Protein AF-A0A357IQI6-F1 (afdb_monomer_lite)

pLDDT: mean 73.0, std 12.32, range [44.84, 88.06]

Structure (mmCIF, N/CA/C/O backbone):
data_AF-A0A357IQI6-F1
#
_entry.id   AF-A0A357IQI6-F1
#
loop_
_atom_site.group_PDB
_atom_site.id
_atom_site.type_symbol
_atom_site.label_atom_id
_atom_site.label_alt_id
_atom_site.label_comp_id
_atom_site.label_asym_id
_atom_site.label_entity_id
_atom_site.label_seq_id
_atom_site.pdbx_PDB_ins_code
_atom_site.Cartn_x
_atom_site.Cartn_y
_atom_site.Cartn_z
_atom_site.occupancy
_atom_site.B_iso_or_equiv
_atom_site.auth_seq_id
_atom_site.auth_comp_id
_atom_site.auth_asym_id
_atom_site.auth_atom_id
_atom_site.pdbx_PDB_model_num
ATOM 1 N N . MET A 1 1 ? -14.216 3.411 0.839 1.00 58.75 1 MET A N 1
ATOM 2 C CA . MET A 1 1 ? -13.001 2.863 0.206 1.00 58.75 1 MET A CA 1
ATOM 3 C C . MET A 1 1 ? -12.894 1.416 0.659 1.00 58.75 1 MET A C 1
ATOM 5 O O . MET A 1 1 ? -12.702 1.193 1.846 1.00 58.75 1 MET A O 1
ATOM 9 N N . ASP A 1 2 ? -13.094 0.439 -0.224 1.00 80.56 2 ASP A N 1
ATOM 10 C CA . ASP A 1 2 ? -12.936 -0.978 0.132 1.00 80.56 2 ASP A CA 1
ATOM 11 C C . ASP A 1 2 ? -11.457 -1.363 0.061 1.00 80.56 2 ASP A C 1
ATOM 13 O O . ASP A 1 2 ? -10.961 -1.820 -0.968 1.00 80.56 2 ASP A O 1
ATOM 17 N N . ILE A 1 3 ? -10.742 -1.149 1.167 1.00 81.88 3 ILE A N 1
ATOM 18 C CA . ILE A 1 3 ? -9.295 -1.396 1.281 1.00 81.88 3 ILE A CA 1
ATOM 19 C C . ILE A 1 3 ? -8.964 -2.850 0.945 1.00 81.88 3 ILE A C 1
ATOM 21 O O . ILE A 1 3 ? -8.026 -3.122 0.200 1.00 81.88 3 ILE A O 1
ATOM 25 N N . GLU A 1 4 ? -9.789 -3.789 1.411 1.00 82.69 4 GLU A N 1
ATOM 26 C CA . GLU A 1 4 ? -9.602 -5.215 1.150 1.00 82.69 4 GLU A CA 1
ATOM 27 C C . GLU A 1 4 ? -9.776 -5.571 -0.335 1.00 82.69 4 GLU A C 1
ATOM 29 O O . GLU A 1 4 ? -9.050 -6.416 -0.863 1.00 82.69 4 GLU A O 1
ATOM 34 N N . LYS A 1 5 ? -10.694 -4.895 -1.037 1.00 85.31 5 LYS A N 1
ATOM 35 C CA . LYS A 1 5 ? -10.904 -5.091 -2.475 1.00 85.31 5 LYS A CA 1
ATOM 36 C C . LYS A 1 5 ? -9.692 -4.601 -3.264 1.00 85.31 5 LYS A C 1
ATOM 38 O O . LYS A 1 5 ? -9.121 -5.376 -4.027 1.00 85.31 5 LYS A O 1
ATOM 43 N N . THR A 1 6 ? -9.243 -3.374 -3.008 1.00 82.75 6 THR A N 1
ATOM 44 C CA . TH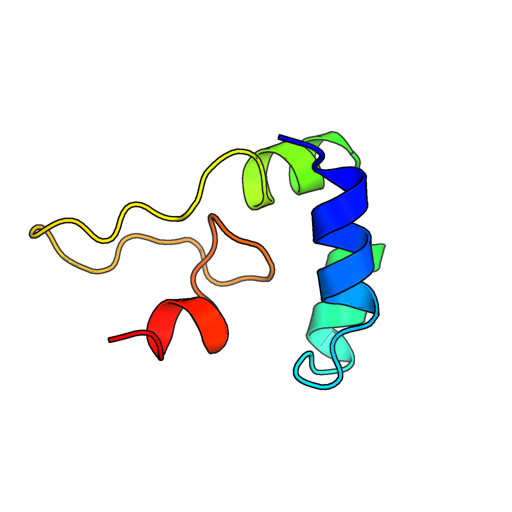R A 1 6 ? -8.053 -2.799 -3.651 1.00 82.75 6 THR A CA 1
ATOM 45 C C . THR A 1 6 ? -6.799 -3.621 -3.357 1.00 82.75 6 THR A C 1
ATOM 47 O O . THR A 1 6 ? -6.007 -3.892 -4.256 1.00 82.75 6 THR A O 1
ATOM 50 N N . TYR A 1 7 ? -6.634 -4.071 -2.112 1.00 84.50 7 TYR A N 1
ATOM 51 C CA . TYR A 1 7 ? -5.542 -4.950 -1.700 1.00 84.50 7 TYR A CA 1
ATOM 52 C C . TYR A 1 7 ? -5.532 -6.260 -2.497 1.00 84.50 7 TYR A C 1
ATOM 54 O O . TYR A 1 7 ? -4.487 -6.676 -2.999 1.00 84.50 7 TYR A O 1
ATOM 62 N N . ARG A 1 8 ? -6.699 -6.896 -2.668 1.00 84.62 8 ARG A N 1
ATOM 63 C CA . ARG A 1 8 ? -6.840 -8.108 -3.489 1.00 84.62 8 ARG A CA 1
ATOM 64 C C . ARG A 1 8 ? -6.542 -7.838 -4.961 1.00 84.62 8 ARG A C 1
ATOM 66 O O . ARG A 1 8 ? -5.895 -8.670 -5.594 1.00 84.62 8 ARG A O 1
ATOM 73 N N . GLU A 1 9 ? -6.979 -6.708 -5.510 1.00 85.50 9 GLU A N 1
ATOM 74 C CA . GLU A 1 9 ? -6.645 -6.313 -6.885 1.00 85.50 9 GLU A 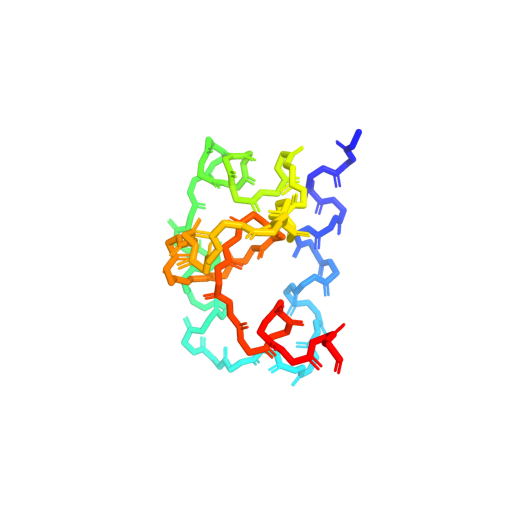CA 1
ATOM 75 C C . GLU A 1 9 ? -5.135 -6.118 -7.058 1.00 85.50 9 GLU A C 1
ATOM 77 O O . GLU A 1 9 ? -4.555 -6.606 -8.027 1.00 85.50 9 GLU A O 1
ATOM 82 N N . TRP A 1 10 ? -4.476 -5.500 -6.076 1.00 83.88 10 TRP A N 1
ATOM 83 C CA . TRP A 1 10 ? -3.023 -5.370 -6.050 1.00 83.88 10 TRP A CA 1
ATOM 84 C C . TRP A 1 10 ? -2.335 -6.733 -5.987 1.00 83.88 10 TRP A C 1
ATOM 86 O O . TRP A 1 10 ? -1.520 -7.020 -6.856 1.00 83.88 10 TRP A O 1
ATOM 96 N N . LEU A 1 11 ? -2.701 -7.617 -5.053 1.00 83.06 11 LEU A N 1
ATOM 97 C CA . LEU A 1 11 ? -2.126 -8.968 -4.956 1.00 83.06 11 LEU A CA 1
ATOM 98 C C . LEU A 1 11 ? -2.258 -9.781 -6.255 1.00 83.06 11 LEU A C 1
ATOM 100 O O . LEU A 1 11 ? -1.335 -10.515 -6.630 1.00 83.06 11 LEU A O 1
ATOM 104 N N . ASN A 1 12 ? -3.388 -9.639 -6.952 1.00 84.12 12 ASN A N 1
ATOM 105 C CA . ASN A 1 12 ? -3.634 -10.294 -8.238 1.00 84.12 12 ASN A CA 1
ATOM 106 C C . ASN A 1 12 ? -2.973 -9.577 -9.422 1.00 84.12 12 ASN A C 1
ATOM 108 O O . ASN A 1 12 ? -2.902 -10.144 -10.511 1.00 84.12 12 ASN A O 1
ATOM 112 N N . SER A 1 13 ? -2.443 -8.370 -9.226 1.00 81.38 13 SER A N 1
ATOM 113 C CA . SER A 1 13 ? -1.769 -7.636 -10.285 1.00 81.38 13 SER A CA 1
ATOM 114 C C . SER A 1 13 ? -0.489 -8.371 -10.712 1.00 81.38 13 SER A C 1
ATOM 116 O O . SER A 1 13 ? 0.369 -8.677 -9.871 1.00 81.38 13 SER A O 1
ATOM 118 N N . PRO A 1 14 ? -0.314 -8.649 -12.017 1.00 79.31 14 PRO A N 1
ATOM 119 C CA . PRO A 1 14 ? 0.925 -9.216 -12.550 1.00 79.31 14 PRO A CA 1
ATOM 120 C C . PRO A 1 14 ? 2.066 -8.195 -12.551 1.00 79.31 14 PRO A C 1
ATOM 122 O O . PRO A 1 14 ? 3.213 -8.545 -12.8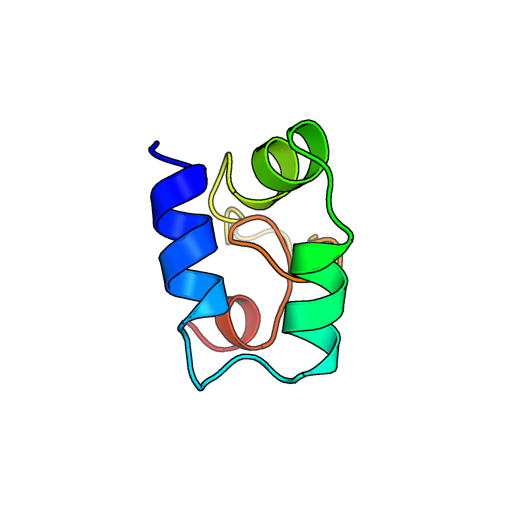04 1.00 79.31 14 PRO A O 1
ATOM 125 N N . LEU A 1 15 ? 1.755 -6.927 -12.280 1.00 72.94 15 LEU A N 1
ATOM 126 C CA . LEU A 1 15 ? 2.736 -5.861 -12.252 1.00 72.94 15 LEU A CA 1
ATOM 127 C C . LEU A 1 15 ? 3.575 -5.883 -10.965 1.00 72.94 15 LEU A C 1
ATOM 129 O O . LEU A 1 15 ? 4.704 -5.395 -10.964 1.00 72.94 15 LEU A O 1
ATOM 133 N N . LEU A 1 16 ? 3.044 -6.445 -9.873 1.00 78.69 16 LEU A N 1
ATOM 134 C CA . LEU A 1 16 ? 3.781 -6.552 -8.621 1.00 78.69 16 LEU A CA 1
ATOM 135 C C . LEU A 1 16 ? 4.867 -7.614 -8.694 1.00 78.69 16 LEU A C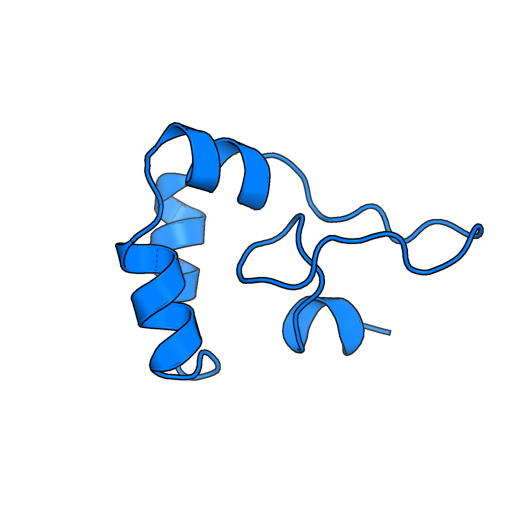 1
ATOM 137 O O . LEU A 1 16 ? 4.610 -8.780 -9.000 1.00 78.69 16 LEU A O 1
ATOM 141 N N . ASN A 1 17 ? 6.065 -7.208 -8.288 1.00 82.25 17 ASN A N 1
ATOM 142 C CA . ASN A 1 17 ? 7.164 -8.129 -8.074 1.00 82.25 17 ASN A CA 1
ATOM 143 C C . ASN A 1 17 ? 6.876 -9.039 -6.867 1.00 82.25 17 ASN A C 1
ATOM 145 O O . ASN A 1 17 ? 6.166 -8.633 -5.943 1.00 82.25 17 ASN A O 1
ATOM 149 N N . PRO A 1 18 ? 7.472 -10.242 -6.821 1.00 82.69 18 PRO A N 1
ATOM 150 C CA . PRO A 1 18 ? 7.316 -11.154 -5.691 1.00 82.69 18 PRO A CA 1
ATOM 151 C C . PRO A 1 18 ? 7.674 -10.514 -4.340 1.00 82.69 18 PRO A C 1
ATOM 153 O O . PRO A 1 18 ? 6.940 -10.716 -3.381 1.00 82.69 18 PRO A O 1
ATOM 156 N N . GLN A 1 19 ? 8.704 -9.657 -4.278 1.00 81.94 19 GLN A N 1
ATOM 157 C CA . GLN A 1 19 ? 9.032 -8.901 -3.058 1.00 81.94 19 GLN A CA 1
ATOM 158 C C . GLN A 1 19 ? 7.908 -7.958 -2.603 1.00 81.94 19 GLN A C 1
ATOM 160 O O . GLN A 1 19 ? 7.639 -7.848 -1.412 1.00 81.94 19 GLN A O 1
ATOM 165 N N . GLU A 1 20 ? 7.221 -7.302 -3.540 1.00 82.06 20 GLU A N 1
ATOM 166 C CA . GLU A 1 20 ? 6.125 -6.382 -3.218 1.00 82.06 20 GLU A CA 1
ATOM 167 C C . GLU A 1 20 ? 4.891 -7.157 -2.727 1.00 82.06 20 GLU A C 1
ATOM 169 O O . GLU A 1 20 ? 4.205 -6.736 -1.798 1.00 82.06 20 GLU A O 1
ATOM 174 N N . LYS A 1 21 ? 4.618 -8.328 -3.320 1.00 84.12 21 LYS A N 1
ATOM 175 C CA . LYS A 1 21 ? 3.550 -9.220 -2.843 1.00 84.12 21 LYS A CA 1
ATOM 176 C C . LYS A 1 21 ? 3.850 -9.748 -1.447 1.00 84.12 21 LYS A C 1
ATOM 178 O O . LYS A 1 21 ? 2.954 -9.788 -0.613 1.00 84.12 21 LYS A O 1
ATOM 183 N N . GLU A 1 22 ? 5.102 -10.108 -1.187 1.00 84.62 22 GLU A N 1
ATOM 184 C CA . GLU A 1 22 ? 5.538 -10.566 0.128 1.00 84.62 22 GLU A CA 1
ATOM 185 C C . GLU A 1 22 ? 5.411 -9.451 1.174 1.00 84.62 22 GLU A C 1
ATOM 187 O O . GLU A 1 22 ? 4.827 -9.681 2.229 1.00 84.62 22 GLU A O 1
ATOM 192 N N . ALA A 1 23 ? 5.828 -8.222 0.848 1.00 82.88 23 ALA A N 1
ATOM 193 C CA . ALA A 1 23 ? 5.625 -7.054 1.705 1.00 82.88 23 ALA A CA 1
ATOM 194 C C . ALA A 1 23 ? 4.133 -6.800 1.992 1.00 82.88 23 ALA A C 1
ATOM 196 O O . ALA A 1 23 ? 3.756 -6.611 3.144 1.00 82.88 23 ALA A O 1
ATOM 197 N N . LEU A 1 24 ? 3.262 -6.881 0.978 1.00 83.19 24 LEU A N 1
ATOM 198 C CA . LEU A 1 24 ? 1.803 -6.795 1.151 1.00 83.19 24 LEU A CA 1
ATOM 199 C C . LEU A 1 24 ? 1.233 -7.920 2.019 1.00 83.19 24 LEU A C 1
ATOM 201 O O . LEU A 1 24 ? 0.261 -7.702 2.743 1.00 83.19 24 LEU A O 1
ATOM 205 N N . SER A 1 25 ? 1.774 -9.131 1.918 1.00 83.38 25 SER A N 1
ATOM 206 C CA . SER A 1 25 ? 1.364 -10.265 2.750 1.00 83.38 25 SER A CA 1
ATOM 207 C C . SER A 1 25 ? 1.849 -10.138 4.193 1.00 83.38 25 SER A C 1
ATOM 209 O O . SER A 1 25 ? 1.170 -10.633 5.087 1.00 83.38 25 SER A O 1
ATOM 211 N N . GLN A 1 26 ? 2.975 -9.459 4.421 1.00 85.75 26 GLN A N 1
ATOM 212 C CA . GLN A 1 26 ? 3.521 -9.155 5.749 1.00 85.75 26 GLN A CA 1
ATOM 213 C C . GLN A 1 26 ? 2.801 -7.977 6.431 1.00 85.75 26 GLN A C 1
ATOM 215 O O . GLN A 1 26 ? 2.894 -7.825 7.646 1.00 85.75 26 GLN A O 1
ATOM 220 N N . MET A 1 27 ? 2.079 -7.141 5.675 1.00 82.94 27 MET A N 1
ATOM 221 C CA . MET A 1 27 ? 1.324 -6.012 6.227 1.00 82.94 27 MET A CA 1
ATOM 222 C C . MET A 1 27 ? 0.116 -6.469 7.056 1.00 82.94 27 MET A C 1
ATOM 224 O O . MET A 1 27 ? -0.697 -7.292 6.622 1.00 82.94 27 MET A O 1
ATOM 228 N N . ASN A 1 28 ? -0.058 -5.835 8.216 1.00 88.06 28 ASN A N 1
ATOM 229 C CA . ASN A 1 28 ? -1.244 -5.974 9.061 1.00 88.06 28 ASN A CA 1
ATOM 230 C C . ASN A 1 28 ? -2.419 -5.128 8.546 1.00 88.06 28 ASN A C 1
ATOM 232 O O . ASN A 1 28 ? -2.251 -4.293 7.659 1.00 88.06 28 ASN A O 1
ATOM 236 N N . GLN A 1 29 ? -3.611 -5.327 9.119 1.00 83.06 29 GLN A N 1
ATOM 237 C CA . GLN A 1 29 ? -4.820 -4.573 8.761 1.00 83.06 29 GLN A CA 1
ATOM 238 C C . GLN A 1 29 ? -4.579 -3.053 8.817 1.00 83.06 29 GLN A C 1
ATOM 240 O O . GLN A 1 29 ? -4.799 -2.381 7.820 1.00 83.06 29 GLN A O 1
ATOM 245 N N . GLU A 1 30 ? -4.008 -2.542 9.913 1.00 83.94 30 GLU A N 1
ATOM 246 C CA . GLU A 1 30 ? -3.672 -1.117 10.083 1.00 83.94 30 GLU A CA 1
ATOM 247 C C . GLU A 1 30 ? -2.717 -0.583 9.006 1.00 83.94 30 GLU A C 1
ATOM 249 O O . GLU A 1 30 ? -2.905 0.519 8.499 1.00 83.94 30 GLU A O 1
ATOM 254 N N . GLU A 1 31 ? -1.709 -1.367 8.613 1.00 82.69 31 GLU A N 1
ATOM 255 C CA . GLU A 1 31 ? -0.765 -0.960 7.566 1.00 82.69 31 GLU A CA 1
ATOM 256 C C . GLU A 1 31 ? -1.412 -0.959 6.183 1.00 82.69 31 GLU A C 1
ATOM 258 O O . GLU A 1 31 ? -1.125 -0.083 5.368 1.00 82.69 31 GLU A O 1
ATOM 263 N N . LYS A 1 32 ? -2.313 -1.913 5.915 1.00 83.69 32 LYS A N 1
ATOM 264 C CA . LYS A 1 32 ? -3.131 -1.896 4.696 1.00 83.69 32 LYS A CA 1
ATOM 265 C C . LYS A 1 32 ? -4.039 -0.678 4.699 1.00 83.69 32 LYS A C 1
ATOM 267 O O . LYS A 1 32 ? -4.199 -0.046 3.662 1.00 83.69 32 LYS A O 1
ATOM 272 N N . GLU A 1 33 ? -4.605 -0.322 5.845 1.00 83.38 33 GLU A N 1
ATOM 273 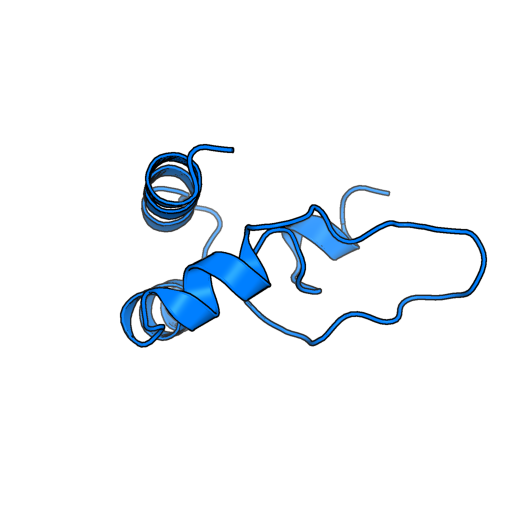C CA . GLU A 1 33 ? -5.380 0.902 5.945 1.00 83.38 33 GLU A CA 1
ATOM 274 C C . GLU A 1 33 ? -4.494 2.117 5.655 1.00 83.38 33 GLU A C 1
ATOM 276 O O . GLU A 1 33 ? -4.742 2.775 4.660 1.00 83.38 33 GLU A O 1
ATOM 281 N N . ASP A 1 34 ? -3.376 2.347 6.342 1.00 81.62 34 ASP A N 1
ATOM 282 C CA . ASP A 1 34 ? -2.456 3.468 6.042 1.00 81.62 34 ASP A CA 1
ATOM 283 C C . ASP A 1 34 ? -2.002 3.524 4.565 1.00 81.62 34 ASP A C 1
ATOM 285 O O . ASP A 1 34 ? -1.965 4.593 3.941 1.00 81.62 34 ASP A O 1
ATOM 289 N N . ALA A 1 35 ? -1.689 2.366 3.975 1.00 79.94 35 ALA A N 1
ATOM 290 C CA . ALA A 1 35 ? -1.177 2.256 2.613 1.00 79.94 35 ALA A CA 1
ATOM 291 C C . ALA A 1 35 ? -2.252 2.412 1.522 1.00 79.94 35 ALA A C 1
ATOM 293 O O . ALA A 1 35 ? -1.905 2.762 0.391 1.00 79.94 35 ALA A O 1
ATOM 294 N N . PHE A 1 36 ? -3.530 2.159 1.818 1.00 81.94 36 PHE A N 1
ATOM 295 C CA . PHE A 1 36 ? -4.634 2.192 0.843 1.00 81.94 36 PHE A CA 1
ATOM 296 C C . PHE A 1 36 ? -5.781 3.147 1.220 1.00 81.94 36 PHE A C 1
ATOM 298 O O . PHE A 1 36 ? -6.724 3.296 0.443 1.00 81.94 36 PHE A O 1
ATOM 305 N N . PHE A 1 37 ? -5.709 3.806 2.378 1.00 77.94 37 PHE A N 1
ATOM 306 C CA . PHE A 1 37 ? -6.711 4.747 2.890 1.00 77.94 37 PHE A CA 1
ATOM 307 C C . PHE A 1 37 ? -6.843 5.982 2.002 1.00 77.94 37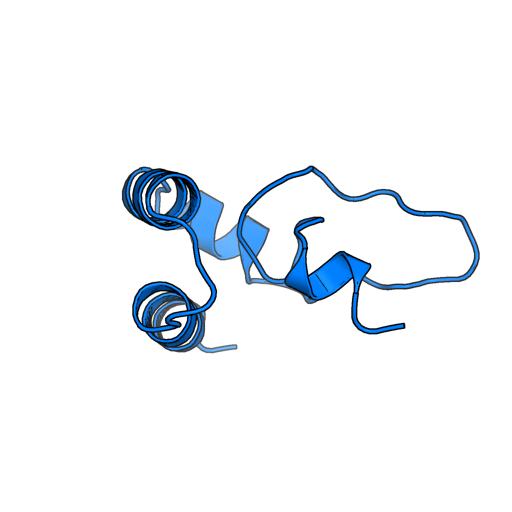 PHE A C 1
ATOM 309 O O . PHE A 1 37 ? -7.939 6.513 1.837 1.00 77.94 37 PHE A O 1
ATOM 316 N N . GLN A 1 38 ? -5.739 6.412 1.392 1.00 71.44 38 GLN A N 1
ATOM 317 C CA . GLN A 1 38 ? -5.692 7.569 0.513 1.00 71.44 38 GLN A CA 1
ATOM 318 C C . GLN A 1 38 ? -4.759 7.300 -0.670 1.00 71.44 38 GLN A C 1
ATOM 320 O O . GLN A 1 38 ? -3.736 6.635 -0.539 1.00 71.44 38 GLN A O 1
ATOM 325 N N . GLU A 1 39 ? -5.098 7.831 -1.840 1.00 67.25 39 GLU A N 1
ATOM 326 C CA . GLU A 1 39 ? -4.166 7.893 -2.964 1.00 67.25 39 GLU A CA 1
ATOM 327 C C . GLU A 1 39 ? -3.139 8.994 -2.695 1.00 67.25 39 GLU A C 1
ATOM 329 O O . GLU A 1 39 ? -3.515 10.109 -2.325 1.00 67.25 39 GLU A O 1
ATOM 334 N N . ALA A 1 40 ? -1.847 8.686 -2.852 1.00 64.44 40 ALA A N 1
ATOM 335 C CA . ALA A 1 40 ? -0.772 9.636 -2.588 1.00 64.44 40 ALA A CA 1
ATOM 336 C C . ALA A 1 40 ? -1.055 10.951 -3.345 1.00 64.44 40 ALA A C 1
ATOM 338 O O . ALA A 1 40 ? -1.100 10.939 -4.580 1.00 64.44 40 ALA A O 1
ATOM 339 N N . PRO A 1 41 ? -1.283 12.080 -2.641 1.00 56.22 41 PRO A N 1
ATOM 340 C CA . PRO A 1 41 ? -1.695 13.311 -3.286 1.00 56.22 41 PRO A CA 1
ATOM 341 C C . PRO A 1 41 ? -0.496 13.852 -4.057 1.00 56.22 41 PRO A C 1
ATOM 343 O O . PRO A 1 41 ? 0.458 14.379 -3.481 1.00 56.22 41 PRO A O 1
ATOM 346 N N . PHE A 1 42 ? -0.527 13.686 -5.375 1.00 57.03 42 PHE A N 1
ATOM 347 C CA . PHE A 1 42 ? 0.485 14.222 -6.272 1.00 57.03 42 PHE A CA 1
ATOM 348 C C . PHE A 1 42 ? 0.257 15.738 -6.402 1.00 57.03 42 PHE A C 1
ATOM 350 O O . PHE A 1 42 ? -0.416 16.215 -7.311 1.00 57.03 42 PHE A O 1
ATOM 357 N N . GLY A 1 43 ? 0.734 16.497 -5.412 1.00 48.31 43 GLY A N 1
ATOM 358 C CA . GLY A 1 43 ? 0.623 17.955 -5.329 1.00 48.31 43 GLY A CA 1
ATOM 359 C C . GLY A 1 43 ? 1.976 18.643 -5.511 1.00 48.31 43 GLY A C 1
ATOM 360 O O . GLY A 1 43 ? 3.010 18.105 -5.126 1.00 48.31 43 GLY A O 1
ATOM 361 N N . THR A 1 44 ? 1.948 19.850 -6.074 1.00 49.69 44 THR A N 1
ATOM 362 C CA . THR A 1 44 ? 3.014 20.752 -6.576 1.00 49.69 44 THR A CA 1
ATOM 363 C C . THR A 1 44 ? 4.271 21.010 -5.710 1.00 49.69 44 THR A C 1
ATOM 365 O O . THR A 1 44 ? 5.093 21.841 -6.083 1.00 49.69 44 THR A O 1
ATOM 368 N N . GLY A 1 45 ? 4.474 20.316 -4.586 1.00 52.91 45 GLY A N 1
ATOM 369 C CA . GLY A 1 45 ? 5.568 20.531 -3.624 1.00 52.91 45 GLY A CA 1
ATOM 370 C C . GLY A 1 45 ? 6.701 19.490 -3.615 1.00 52.91 45 GLY A C 1
ATOM 371 O O . GLY A 1 45 ? 7.577 19.572 -2.756 1.00 52.91 45 GLY A O 1
ATOM 372 N N . GLY A 1 46 ? 6.708 18.524 -4.539 1.00 52.31 46 GLY A N 1
ATOM 373 C CA . GLY A 1 46 ? 7.747 17.488 -4.640 1.00 52.31 46 GLY A CA 1
ATOM 374 C C . GLY A 1 46 ? 7.344 16.133 -4.044 1.00 52.31 46 GLY A C 1
ATOM 375 O O . GLY A 1 46 ? 6.495 16.044 -3.160 1.00 52.31 46 GLY A O 1
ATOM 376 N N . MET A 1 47 ? 7.953 15.058 -4.561 1.00 53.47 47 MET A N 1
ATOM 377 C CA . MET A 1 47 ? 7.655 13.666 -4.194 1.00 53.47 47 MET A CA 1
ATOM 378 C C . MET A 1 47 ? 7.976 13.399 -2.713 1.00 53.47 47 MET A C 1
ATOM 380 O O . MET A 1 47 ? 9.114 13.106 -2.354 1.00 53.47 47 MET A O 1
ATOM 384 N N . ARG A 1 48 ? 6.971 13.476 -1.839 1.00 56.84 48 ARG A N 1
ATOM 385 C CA . ARG A 1 48 ? 7.050 13.018 -0.444 1.00 56.84 48 ARG A CA 1
ATOM 386 C C . ARG A 1 48 ? 6.112 11.836 -0.248 1.00 56.84 48 ARG A C 1
ATOM 388 O O . ARG A 1 48 ? 4.996 11.992 0.227 1.00 56.84 48 ARG A O 1
ATOM 395 N N . GLY A 1 49 ? 6.573 10.651 -0.620 1.00 57.22 49 GLY A N 1
ATOM 396 C CA . GLY A 1 49 ? 5.908 9.392 -0.291 1.00 57.22 49 GLY A CA 1
ATOM 397 C C . GLY A 1 49 ? 6.897 8.434 0.361 1.00 57.22 49 GLY A C 1
ATOM 398 O O . GLY A 1 49 ? 8.093 8.461 0.071 1.00 57.22 49 GLY A O 1
ATOM 399 N N . LYS A 1 50 ? 6.418 7.579 1.264 1.00 58.81 50 LYS A N 1
ATOM 400 C CA . LYS A 1 50 ? 7.225 6.443 1.724 1.00 58.81 50 LYS A CA 1
ATOM 401 C C . LYS A 1 50 ? 7.335 5.449 0.570 1.00 58.81 50 LYS A C 1
ATOM 403 O O . LYS A 1 50 ? 6.315 5.128 -0.040 1.00 58.81 50 LYS A O 1
ATOM 408 N N . LEU A 1 51 ? 8.548 4.983 0.271 1.00 64.56 51 LEU A N 1
ATOM 409 C CA . LEU A 1 51 ? 8.755 3.943 -0.733 1.00 64.56 51 LEU A CA 1
ATOM 410 C C . LEU A 1 51 ? 8.070 2.653 -0.253 1.00 64.56 51 LEU A C 1
ATOM 412 O O . LEU A 1 51 ? 8.291 2.241 0.887 1.00 64.56 51 LEU A O 1
ATOM 416 N N . GLY A 1 52 ? 7.208 2.056 -1.073 1.00 70.31 52 GLY A N 1
ATOM 417 C CA . GLY A 1 52 ? 6.525 0.813 -0.716 1.00 70.31 52 GLY A CA 1
ATOM 418 C C . GLY A 1 52 ? 5.238 0.548 -1.488 1.00 70.31 52 GLY A C 1
ATOM 419 O O . GLY A 1 52 ? 4.801 1.335 -2.329 1.00 70.31 52 GLY A O 1
ATOM 420 N N . VAL A 1 53 ? 4.617 -0.581 -1.173 1.00 75.50 53 VAL A N 1
ATOM 421 C CA . VAL A 1 53 ? 3.442 -1.097 -1.876 1.00 75.50 53 VAL A CA 1
ATOM 422 C C . VAL A 1 53 ? 2.167 -0.487 -1.302 1.00 75.50 53 VAL A C 1
ATOM 424 O O . VAL A 1 53 ? 1.963 -0.521 -0.093 1.00 75.50 53 VAL A O 1
ATOM 427 N N . GLY A 1 54 ? 1.320 0.089 -2.155 1.00 75.19 54 GLY A N 1
ATOM 428 C CA . GLY A 1 54 ? 0.081 0.749 -1.736 1.00 75.19 54 GLY A CA 1
ATOM 429 C C . GLY A 1 54 ? -0.259 1.983 -2.567 1.00 75.19 54 GLY A C 1
ATOM 430 O O . GLY A 1 54 ? 0.596 2.538 -3.258 1.00 75.19 54 GLY A O 1
ATOM 431 N N . LEU A 1 55 ? -1.514 2.428 -2.491 1.00 74.50 55 LEU A N 1
ATOM 432 C CA . LEU A 1 55 ? -1.987 3.636 -3.180 1.00 74.50 55 LEU A CA 1
ATOM 433 C C . LEU A 1 55 ? -1.400 4.923 -2.583 1.00 74.50 55 LEU A C 1
ATOM 435 O O . LEU A 1 55 ? -1.158 5.886 -3.307 1.00 74.50 55 LEU A O 1
ATOM 439 N N . ASN A 1 56 ? -1.133 4.921 -1.278 1.00 72.44 56 ASN A N 1
ATOM 440 C CA . ASN A 1 56 ? -0.564 6.039 -0.526 1.00 72.44 56 ASN A CA 1
ATOM 441 C C . ASN A 1 56 ? 0.979 6.041 -0.509 1.00 72.44 56 ASN A C 1
ATOM 443 O O . ASN A 1 56 ? 1.613 6.855 0.162 1.00 72.44 56 ASN A O 1
ATOM 447 N N . ARG A 1 57 ? 1.615 5.077 -1.185 1.00 75.50 57 ARG A N 1
ATOM 448 C CA . ARG A 1 57 ? 3.065 4.842 -1.139 1.00 75.50 57 ARG A CA 1
ATOM 449 C C . ARG A 1 57 ? 3.689 5.109 -2.513 1.00 75.50 57 ARG A C 1
ATOM 451 O O . ARG A 1 57 ? 3.048 4.935 -3.550 1.00 75.50 57 ARG A O 1
ATOM 458 N N . LEU A 1 58 ? 4.952 5.539 -2.525 1.00 67.19 58 LEU A N 1
ATOM 459 C CA . LEU A 1 58 ? 5.738 5.684 -3.753 1.00 67.19 58 LEU A CA 1
ATOM 460 C C . LEU A 1 58 ? 6.226 4.301 -4.192 1.00 67.19 58 LEU A C 1
ATOM 462 O O . LEU A 1 58 ? 7.095 3.696 -3.570 1.00 67.19 58 LEU A O 1
ATOM 466 N N . ASN A 1 59 ? 5.667 3.813 -5.286 1.00 70.12 59 ASN A N 1
ATOM 467 C CA . ASN A 1 59 ? 6.073 2.599 -5.983 1.00 70.12 59 ASN A CA 1
ATOM 468 C C . ASN A 1 59 ? 6.143 2.900 -7.477 1.00 70.12 59 ASN A C 1
ATOM 470 O O . ASN A 1 59 ? 5.768 3.982 -7.929 1.00 70.12 59 ASN A O 1
ATOM 474 N N . ARG A 1 60 ? 6.614 1.944 -8.283 1.00 65.94 60 ARG A N 1
ATOM 475 C CA . ARG A 1 60 ? 6.736 2.171 -9.733 1.00 65.94 60 ARG A CA 1
ATOM 476 C C . ARG A 1 60 ? 5.397 2.542 -10.395 1.00 65.94 60 ARG A C 1
ATOM 478 O O . ARG A 1 60 ? 5.413 3.144 -11.462 1.00 65.94 60 ARG A O 1
ATOM 485 N N . PHE A 1 61 ? 4.267 2.186 -9.778 1.00 64.56 61 PHE A N 1
ATOM 486 C CA . PHE A 1 61 ? 2.921 2.458 -10.291 1.00 64.56 61 PHE A CA 1
ATOM 487 C C . PHE A 1 61 ? 2.456 3.877 -9.994 1.00 64.56 61 PHE A C 1
ATOM 489 O O . PHE A 1 61 ? 1.811 4.484 -10.842 1.00 64.56 61 PHE A O 1
ATOM 496 N N . THR A 1 62 ? 2.801 4.416 -8.825 1.00 62.28 62 THR A N 1
ATOM 497 C CA . THR A 1 62 ? 2.504 5.806 -8.457 1.00 62.28 62 THR A CA 1
ATOM 498 C C . THR A 1 62 ? 3.547 6.790 -8.987 1.00 62.28 62 THR A C 1
ATOM 500 O O . THR A 1 62 ? 3.197 7.921 -9.301 1.00 62.28 62 THR A O 1
ATOM 503 N N . VAL A 1 63 ? 4.802 6.364 -9.174 1.00 60.19 63 VAL A N 1
ATOM 504 C CA . VAL A 1 63 ? 5.877 7.182 -9.773 1.00 60.19 63 VAL A CA 1
ATOM 505 C C . VAL A 1 63 ? 5.713 7.341 -11.289 1.00 60.19 63 VAL A C 1
ATOM 507 O O . VAL A 1 63 ? 6.083 8.377 -11.830 1.00 60.19 63 VAL A O 1
ATOM 510 N N . GLY A 1 64 ? 5.171 6.333 -11.981 1.00 47.81 64 GLY A N 1
ATOM 511 C CA . GLY A 1 64 ? 5.081 6.303 -13.447 1.00 47.81 64 GLY A CA 1
ATOM 512 C C . GLY A 1 64 ? 3.747 6.755 -14.045 1.00 47.81 64 GLY A C 1
ATOM 513 O O . GLY A 1 64 ? 3.571 6.630 -15.250 1.00 47.81 64 GLY A O 1
ATOM 514 N N . LYS A 1 65 ? 2.794 7.230 -13.233 1.00 48.88 65 LYS A N 1
ATOM 515 C CA . LYS A 1 65 ? 1.471 7.692 -13.698 1.00 48.88 65 LYS A CA 1
ATOM 516 C C . LYS A 1 65 ? 1.440 9.192 -14.052 1.00 48.88 65 LYS A C 1
ATOM 518 O O . LYS A 1 65 ? 0.366 9.790 -14.027 1.00 48.88 65 LYS A O 1
ATOM 523 N N . ALA A 1 66 ? 2.611 9.773 -14.325 1.00 44.84 66 ALA A N 1
ATOM 524 C CA . ALA A 1 66 ? 2.792 11.128 -14.845 1.00 44.84 66 ALA A CA 1
ATOM 525 C C . ALA A 1 66 ? 2.857 11.114 -16.377 1.00 44.84 66 ALA A C 1
ATOM 527 O O . ALA A 1 66 ? 3.450 10.156 -16.923 1.00 44.84 66 ALA A O 1
#

Radius of gyration: 11.49 Å; chains: 1; bounding box: 22×32×25 Å

Sequence (66 aa):
MDIEKTYREWLNSPLLNPQEKEALSQMNQEEKEDAFFQEAPFGTGGMRGKLGVGLNRLNRFTVGKA

Secondary structure (DSSP, 8-state):
--HHHHHHHHHH-TTS-HHHHHHHHH--HHHHHHHHSS-----TT-----BSSSTTSB-HHHHS--

Foldseek 3Di:
DPLVVVLVVQLPDPPDDPVQNVVSVVDDPVRSCVQEVDQCPPDDPDDDADDGDGRNHDDPVSVVPD